Protein AF-A0A219AML2-F1 (afdb_monomer_lite)

Secondary structure (DSSP, 8-state):
-EE-TTT--EE-SGGGEEE-TTSPEEEEEETTTEETTEESSTT--HHHHHHHHHHHHHHH-TTS-HHHHHHHHHHHGGGSTTT-TTHHHHHHHHHHHHHHHTT--

Sequence (105 aa):
MGFCNSCGKPMTRTDELGTNKDGSPNEYYCADCYQNGEFTEPDLTVEDMIVKKAQEMLDKNPDLREGDATGLLINFLPNLKRWNKNYESEFEHFNKKEKKGYRNK

Structure (mmCIF, N/CA/C/O backbone):
data_AF-A0A219AML2-F1
#
_entry.id   AF-A0A219AML2-F1
#
loop_
_atom_site.group_PDB
_atom_site.id
_atom_site.type_symbol
_atom_site.label_atom_id
_atom_site.label_alt_id
_atom_site.label_comp_id
_atom_site.label_asym_id
_atom_site.label_entity_id
_atom_site.label_seq_id
_atom_site.pdbx_PDB_ins_code
_atom_site.Cartn_x
_atom_site.Cartn_y
_atom_site.Cartn_z
_atom_site.occupancy
_atom_site.B_iso_or_equiv
_atom_site.auth_seq_id
_atom_site.auth_comp_id
_atom_site.auth_asym_id
_atom_site.auth_atom_id
_atom_site.pdbx_PDB_model_num
ATOM 1 N N . MET A 1 1 ? -15.846 -4.604 -3.294 1.00 56.06 1 MET A N 1
ATOM 2 C CA . MET A 1 1 ? -14.491 -4.844 -3.835 1.00 56.06 1 MET A CA 1
ATOM 3 C C . MET A 1 1 ? -13.677 -3.585 -3.629 1.00 56.06 1 MET A C 1
ATOM 5 O O . MET A 1 1 ? -14.151 -2.530 -4.032 1.00 56.06 1 MET A O 1
ATOM 9 N N . GLY A 1 2 ? -12.516 -3.683 -2.985 1.00 86.12 2 GLY A N 1
ATOM 10 C CA . GLY A 1 2 ? -11.642 -2.541 -2.694 1.00 86.12 2 GLY A CA 1
ATOM 11 C C . GLY A 1 2 ? -10.179 -2.862 -2.996 1.00 86.12 2 GLY A C 1
ATOM 12 O O . GLY A 1 2 ? -9.847 -4.002 -3.317 1.00 86.12 2 GLY A O 1
ATOM 13 N N . PHE A 1 3 ? -9.307 -1.864 -2.896 1.00 91.62 3 PHE A N 1
ATOM 14 C CA . PHE A 1 3 ? -7.859 -2.032 -3.031 1.00 91.62 3 PHE A CA 1
ATOM 15 C C . PHE A 1 3 ? -7.183 -1.876 -1.672 1.00 91.62 3 PHE A C 1
ATOM 17 O O . PHE A 1 3 ? -7.608 -1.059 -0.855 1.00 91.62 3 PHE A O 1
ATOM 24 N N . CYS A 1 4 ? -6.121 -2.645 -1.434 1.00 95.19 4 CYS A N 1
ATOM 25 C CA . CYS A 1 4 ? -5.312 -2.504 -0.232 1.00 95.19 4 CYS A CA 1
ATOM 26 C C . CYS A 1 4 ? -4.619 -1.135 -0.222 1.00 95.19 4 CYS A C 1
ATOM 28 O O . CYS A 1 4 ? -3.785 -0.839 -1.077 1.00 95.19 4 CYS A O 1
ATOM 30 N N . ASN A 1 5 ? -4.883 -0.337 0.808 1.00 94.69 5 ASN A N 1
ATOM 31 C CA . ASN A 1 5 ? -4.336 1.003 1.018 1.00 94.69 5 ASN A CA 1
ATOM 32 C C . ASN A 1 5 ? -2.883 1.013 1.532 1.00 94.69 5 ASN A C 1
ATOM 34 O O . ASN A 1 5 ? -2.393 2.035 2.013 1.00 94.69 5 ASN A O 1
ATOM 38 N N . SER A 1 6 ? -2.195 -0.126 1.457 1.00 95.50 6 SER A N 1
ATOM 39 C CA . SER A 1 6 ? -0.751 -0.229 1.671 1.00 95.50 6 SER A CA 1
ATOM 40 C C . SER A 1 6 ? -0.022 -0.641 0.399 1.00 95.50 6 SER A C 1
ATOM 42 O O . SER A 1 6 ? 1.060 -0.131 0.141 1.00 95.50 6 SER A O 1
ATOM 44 N N . CYS A 1 7 ? -0.565 -1.584 -0.367 1.00 95.19 7 CYS A N 1
ATOM 45 C CA . CYS A 1 7 ? 0.188 -2.254 -1.426 1.00 95.19 7 CYS A CA 1
ATOM 46 C C . CYS A 1 7 ? -0.524 -2.260 -2.784 1.00 95.19 7 CYS A C 1
ATOM 48 O O . CYS A 1 7 ? -0.013 -2.835 -3.739 1.00 95.19 7 CYS A O 1
ATOM 50 N N . GLY A 1 8 ? -1.720 -1.672 -2.872 1.00 91.38 8 GLY A N 1
ATOM 51 C CA . GLY A 1 8 ? -2.481 -1.568 -4.114 1.00 91.38 8 GLY A CA 1
ATOM 52 C C . GLY A 1 8 ? -3.133 -2.858 -4.598 1.00 91.38 8 GLY A C 1
ATOM 53 O O . GLY A 1 8 ? -3.819 -2.838 -5.615 1.00 91.38 8 GLY A O 1
ATOM 54 N N . LYS A 1 9 ? -2.947 -3.981 -3.894 1.00 91.25 9 LYS A N 1
ATOM 55 C CA . LYS A 1 9 ? -3.514 -5.272 -4.294 1.00 91.25 9 LYS A CA 1
ATOM 56 C C . LYS A 1 9 ? -5.051 -5.209 -4.284 1.00 91.25 9 LYS A C 1
ATOM 58 O O . LYS A 1 9 ? -5.618 -4.754 -3.286 1.00 91.25 9 LYS A O 1
ATOM 63 N N . PRO A 1 10 ? -5.738 -5.686 -5.337 1.00 90.88 10 PRO A N 1
ATOM 64 C CA . PRO A 1 10 ? -7.186 -5.850 -5.300 1.00 90.88 10 PRO A CA 1
ATOM 65 C C . PRO A 1 10 ? -7.577 -6.879 -4.231 1.00 90.88 10 PRO A C 1
ATOM 67 O O . PRO A 1 10 ? -7.002 -7.966 -4.150 1.00 90.88 10 PRO A O 1
ATOM 70 N N . MET A 1 11 ? -8.554 -6.516 -3.403 1.00 91.75 11 MET A N 1
ATOM 71 C CA . MET A 1 11 ? -9.127 -7.351 -2.348 1.00 91.75 11 MET A CA 1
ATOM 72 C C . MET A 1 11 ? -10.532 -7.753 -2.785 1.00 91.75 11 MET A C 1
ATOM 74 O O . MET A 1 11 ? -11.490 -6.970 -2.721 1.00 91.75 11 MET A O 1
ATOM 78 N N . THR A 1 12 ? -10.615 -8.960 -3.331 1.00 88.00 12 THR A N 1
ATOM 79 C CA . THR A 1 12 ? -11.812 -9.501 -3.982 1.00 88.00 12 THR A CA 1
ATOM 80 C C . THR A 1 12 ? -12.542 -10.508 -3.108 1.00 88.00 12 THR A C 1
ATOM 82 O O . THR A 1 12 ? -13.753 -10.675 -3.240 1.00 88.00 12 THR A O 1
ATOM 85 N N . ARG A 1 13 ? -11.813 -11.150 -2.193 1.00 87.38 13 ARG A N 1
ATOM 86 C CA . ARG A 1 13 ? -12.335 -12.153 -1.270 1.00 87.38 13 ARG A CA 1
ATOM 87 C C . ARG A 1 13 ? -12.088 -11.733 0.175 1.00 87.38 13 ARG A C 1
ATOM 89 O O . ARG A 1 13 ? -11.146 -11.005 0.476 1.00 87.38 13 ARG A O 1
ATOM 96 N N . THR A 1 14 ? -12.937 -12.207 1.080 1.00 83.81 14 THR A N 1
ATOM 97 C CA . THR A 1 14 ? -12.858 -11.880 2.512 1.00 83.81 14 THR A CA 1
ATOM 98 C C . THR A 1 14 ? -11.618 -12.451 3.193 1.00 83.81 14 THR A C 1
ATOM 100 O O . THR A 1 14 ? -11.157 -11.876 4.168 1.00 83.81 14 THR A O 1
ATOM 103 N N . ASP A 1 15 ? -11.066 -13.553 2.684 1.00 87.25 15 ASP A N 1
ATOM 104 C CA . ASP A 1 15 ? -9.822 -14.157 3.178 1.00 87.25 15 ASP A CA 1
ATOM 105 C C . ASP A 1 15 ? -8.562 -13.397 2.740 1.00 87.25 15 ASP A C 1
ATOM 107 O O . ASP A 1 15 ? -7.480 -13.647 3.256 1.00 87.25 15 ASP A O 1
ATOM 111 N N . GLU A 1 16 ? -8.695 -12.441 1.818 1.00 90.69 16 GLU A N 1
ATOM 112 C CA . GLU A 1 16 ? -7.610 -11.537 1.439 1.00 90.69 16 GLU A CA 1
ATOM 113 C C . GLU A 1 16 ? -7.543 -10.301 2.340 1.00 90.69 16 GLU A C 1
ATOM 115 O O . GLU A 1 16 ? -6.609 -9.514 2.195 1.00 90.69 16 GLU A O 1
ATOM 120 N N . LEU A 1 17 ? -8.521 -10.098 3.228 1.00 94.81 17 LEU A N 1
ATOM 121 C CA . LEU A 1 17 ? -8.585 -8.950 4.129 1.00 94.81 17 LEU A CA 1
ATOM 122 C C . LEU A 1 17 ? -7.674 -9.156 5.338 1.00 94.81 17 LEU A C 1
ATOM 124 O O . LEU A 1 17 ? -7.541 -10.259 5.863 1.00 94.81 17 LEU A O 1
ATOM 128 N N . GLY A 1 18 ? -7.056 -8.067 5.784 1.00 95.56 18 GLY A N 1
ATOM 129 C CA . GLY A 1 18 ? -6.298 -8.036 7.026 1.00 95.56 18 GLY A CA 1
ATOM 130 C C . GLY A 1 18 ? -7.190 -8.229 8.242 1.00 95.56 18 GLY A C 1
ATOM 131 O O . GLY A 1 18 ? -8.413 -8.257 8.125 1.00 95.56 18 GLY A O 1
ATOM 132 N N . THR A 1 19 ? -6.592 -8.320 9.425 1.00 96.69 19 THR A N 1
ATOM 133 C CA . THR A 1 19 ? -7.345 -8.428 10.682 1.00 96.69 19 THR A CA 1
ATOM 134 C C . THR A 1 19 ? -7.064 -7.250 11.603 1.00 96.69 19 THR A C 1
ATOM 136 O O . THR A 1 19 ? -5.928 -6.803 11.762 1.00 96.69 19 THR A O 1
ATOM 139 N N . ASN A 1 20 ? -8.122 -6.734 12.217 1.00 96.56 20 ASN A N 1
ATOM 140 C CA . ASN A 1 20 ? -8.046 -5.778 13.311 1.00 96.56 20 ASN A CA 1
ATOM 141 C C . ASN A 1 20 ? -7.613 -6.494 14.600 1.00 96.56 20 ASN A C 1
ATOM 143 O O . ASN A 1 20 ? -7.573 -7.722 14.676 1.00 96.56 20 ASN A O 1
ATOM 147 N N . LYS A 1 21 ? -7.312 -5.722 15.647 1.00 96.12 21 LYS A N 1
ATOM 148 C CA . LYS A 1 21 ? -6.872 -6.259 16.946 1.00 96.12 21 LYS A CA 1
ATOM 149 C C . LYS A 1 21 ? -7.909 -7.169 17.621 1.00 96.12 21 LYS A C 1
ATOM 151 O O . LYS A 1 21 ? -7.546 -8.040 18.402 1.00 96.12 21 LYS A O 1
ATOM 156 N N . ASP A 1 22 ? -9.189 -6.966 17.324 1.00 95.12 22 ASP A N 1
ATOM 157 C CA . ASP A 1 22 ? -10.304 -7.789 17.806 1.00 95.12 22 ASP A CA 1
ATOM 158 C C . ASP A 1 22 ? -10.560 -9.043 16.944 1.00 95.12 22 ASP A C 1
ATOM 160 O O . ASP A 1 22 ? -11.478 -9.808 17.229 1.00 95.12 22 ASP A O 1
ATOM 164 N N . GLY A 1 23 ? -9.760 -9.260 15.893 1.00 93.25 23 GLY A N 1
ATOM 165 C CA . GLY A 1 23 ? -9.908 -10.366 14.948 1.00 93.25 23 GLY A CA 1
ATOM 166 C C . GLY A 1 23 ? -10.936 -10.124 13.838 1.00 93.25 23 GLY A C 1
ATOM 167 O O . GLY A 1 23 ? -11.092 -10.982 12.971 1.00 93.25 23 GLY A O 1
ATOM 168 N N . SER A 1 24 ? -11.620 -8.975 13.816 1.00 94.81 24 SER A N 1
ATOM 169 C CA . SER A 1 24 ? -12.521 -8.617 12.714 1.00 94.81 24 SER A CA 1
ATOM 170 C C . SER A 1 24 ? -11.739 -8.294 11.427 1.00 94.81 24 SER A C 1
ATOM 172 O O . SER A 1 24 ? -10.605 -7.812 11.503 1.00 94.81 24 SER A O 1
ATOM 174 N N . PRO A 1 25 ? -12.300 -8.550 10.231 1.00 94.31 25 PRO A N 1
ATOM 175 C CA . PRO A 1 25 ? -11.633 -8.233 8.972 1.00 94.31 25 PRO A CA 1
ATOM 176 C C . PRO A 1 25 ? -11.474 -6.718 8.765 1.00 94.31 25 PRO A C 1
ATOM 178 O O . PRO A 1 25 ? -12.361 -5.927 9.088 1.00 94.31 25 PRO A O 1
ATOM 181 N N . ASN A 1 26 ? -10.349 -6.314 8.180 1.00 94.75 26 ASN A N 1
ATOM 182 C CA . ASN A 1 26 ? -10.026 -4.933 7.853 1.00 94.75 26 ASN A CA 1
ATOM 183 C C . ASN A 1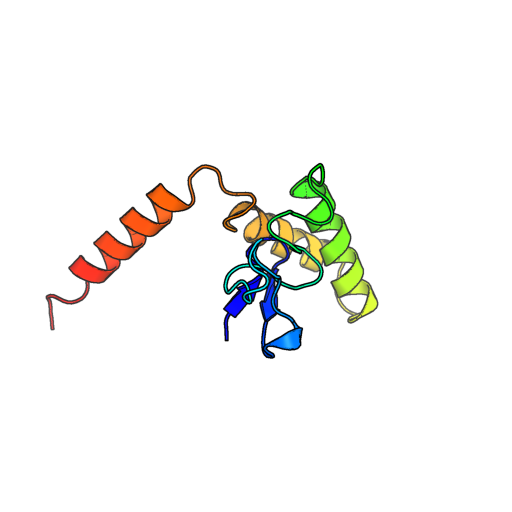 26 ? -10.391 -4.627 6.393 1.00 94.75 26 ASN A C 1
ATOM 185 O O . ASN A 1 26 ? -9.908 -5.277 5.471 1.00 94.75 26 ASN A O 1
ATOM 189 N N . GLU A 1 27 ? -11.221 -3.610 6.172 1.00 92.25 27 GLU A N 1
ATOM 190 C CA . GLU A 1 27 ? -11.697 -3.234 4.832 1.00 92.25 27 GLU A CA 1
ATOM 191 C C . GLU A 1 27 ? -10.670 -2.445 3.996 1.00 92.25 27 GLU A C 1
ATOM 193 O O . GLU A 1 27 ? -10.817 -2.333 2.778 1.00 92.25 27 GLU A O 1
ATOM 198 N N . TYR A 1 28 ? -9.627 -1.901 4.632 1.00 93.50 28 TYR A N 1
ATOM 199 C CA . TYR A 1 28 ? -8.641 -1.029 3.991 1.00 93.50 28 TYR A CA 1
ATOM 200 C C . TYR A 1 28 ? -7.361 -1.752 3.600 1.00 93.50 28 TYR A C 1
ATOM 202 O O . TYR A 1 28 ? -6.692 -1.305 2.669 1.00 93.50 28 TYR A O 1
ATOM 210 N N . TYR A 1 29 ? -6.999 -2.826 4.297 1.00 96.12 29 TYR A N 1
ATOM 211 C CA . TYR A 1 29 ? -5.712 -3.497 4.151 1.00 96.12 29 TYR A CA 1
ATOM 212 C C . TYR A 1 29 ? -5.886 -4.996 3.941 1.00 96.12 29 TYR A C 1
ATOM 214 O O . TYR A 1 29 ? -6.793 -5.606 4.498 1.00 96.12 29 TYR A O 1
ATOM 222 N N . CYS A 1 30 ? -4.994 -5.591 3.148 1.00 95.81 30 CYS A N 1
ATOM 223 C CA . CYS A 1 30 ? -4.998 -7.026 2.899 1.00 95.81 30 CYS A CA 1
ATOM 224 C C . CYS A 1 30 ? -4.264 -7.807 3.995 1.00 95.81 30 CYS A C 1
ATOM 226 O O . CYS A 1 30 ? -3.437 -7.242 4.716 1.00 95.81 30 CYS A O 1
ATOM 228 N N . ALA A 1 31 ? -4.504 -9.118 4.043 1.00 95.31 31 ALA A N 1
ATOM 229 C CA . ALA A 1 31 ? -3.888 -10.053 4.982 1.00 95.31 31 ALA A CA 1
ATOM 230 C C . ALA A 1 31 ? -2.354 -9.999 4.963 1.00 95.31 31 ALA A C 1
ATOM 232 O O . ALA A 1 31 ? -1.728 -10.096 6.011 1.00 95.31 31 ALA A O 1
ATOM 233 N N . ASP A 1 32 ? -1.737 -9.764 3.804 1.00 94.50 32 ASP A N 1
ATOM 234 C CA . ASP A 1 32 ? -0.272 -9.690 3.704 1.00 94.50 32 ASP A CA 1
ATOM 235 C C . ASP A 1 32 ? 0.316 -8.415 4.322 1.00 94.50 32 ASP A C 1
ATOM 237 O O . ASP A 1 32 ? 1.487 -8.389 4.694 1.00 94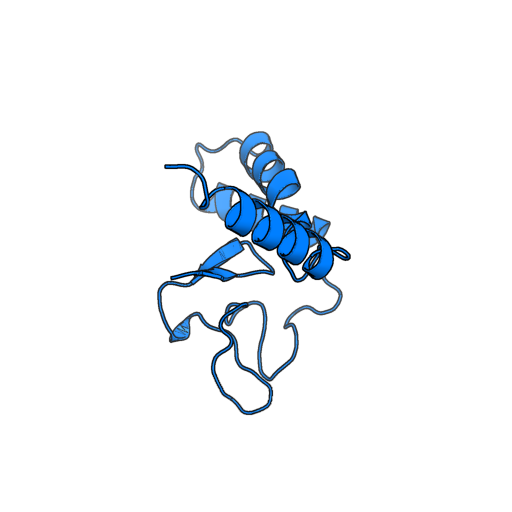.50 32 ASP A O 1
ATOM 241 N N . CYS A 1 33 ? -0.472 -7.337 4.406 1.00 96.19 33 CYS A N 1
ATOM 242 C CA . CYS A 1 33 ? 0.010 -6.030 4.848 1.00 96.19 33 CYS A CA 1
ATOM 243 C C . CYS A 1 33 ? -0.375 -5.704 6.287 1.00 96.19 33 CYS A C 1
ATOM 245 O O . CYS A 1 33 ? 0.324 -4.912 6.912 1.00 96.19 33 CYS A O 1
ATOM 247 N N . TYR A 1 34 ? -1.479 -6.249 6.798 1.00 97.00 34 TYR A N 1
ATOM 248 C CA . TYR A 1 34 ? -2.018 -5.864 8.099 1.00 97.00 34 TYR A CA 1
ATOM 249 C C . TYR A 1 34 ? -2.670 -7.051 8.804 1.00 97.00 34 TYR A C 1
ATOM 251 O O . TYR A 1 34 ? -3.617 -7.646 8.289 1.00 97.00 34 TYR A O 1
ATOM 259 N N . GLN A 1 35 ? -2.171 -7.388 9.990 1.00 96.56 35 GLN A N 1
ATOM 260 C CA . GLN A 1 35 ? -2.650 -8.506 10.795 1.00 96.56 35 GLN A CA 1
ATOM 261 C C . GLN A 1 35 ? -2.700 -8.111 12.267 1.00 96.56 35 GLN A C 1
ATOM 263 O O . GLN A 1 35 ? -1.801 -7.459 12.786 1.00 96.56 35 GLN A O 1
ATOM 268 N N . ASN A 1 36 ? -3.753 -8.542 12.954 1.00 95.56 36 ASN A N 1
ATOM 269 C CA . ASN A 1 36 ? -3.958 -8.367 14.392 1.00 95.56 36 ASN A CA 1
ATOM 270 C C . ASN A 1 36 ? -3.867 -6.906 14.864 1.00 95.56 36 ASN A C 1
ATOM 272 O O . ASN A 1 36 ? -3.484 -6.630 16.000 1.00 95.56 36 ASN A O 1
ATOM 276 N N . GLY A 1 37 ? -4.259 -5.959 14.009 1.00 95.00 37 GLY A N 1
ATOM 277 C CA . GLY A 1 37 ? -4.204 -4.534 14.321 1.00 95.00 37 GLY A CA 1
ATOM 278 C C . GLY A 1 37 ? -2.866 -3.854 14.010 1.00 95.00 37 GLY A C 1
ATOM 279 O O . GLY A 1 37 ? -2.719 -2.668 14.316 1.00 95.00 37 GLY A O 1
ATOM 280 N N . GLU A 1 38 ? -1.914 -4.549 13.388 1.00 96.75 38 GLU A N 1
ATOM 281 C CA . GLU A 1 38 ? -0.572 -4.031 13.114 1.00 96.75 38 GLU A CA 1
ATOM 282 C C . GLU A 1 38 ? -0.124 -4.326 11.677 1.00 96.75 38 GLU A C 1
ATOM 284 O O . GLU A 1 38 ? -0.559 -5.291 11.045 1.00 96.75 38 GLU A O 1
ATOM 289 N N . PHE A 1 39 ? 0.748 -3.472 11.133 1.00 96.44 39 PHE A N 1
ATOM 290 C CA . PHE A 1 39 ? 1.376 -3.749 9.844 1.00 96.44 39 PHE A CA 1
ATOM 291 C C . PHE A 1 39 ? 2.402 -4.869 10.004 1.00 96.44 39 PHE A C 1
ATOM 293 O O . PHE A 1 39 ? 3.210 -4.843 10.927 1.00 96.44 39 PHE A O 1
ATOM 300 N N . THR A 1 40 ? 2.396 -5.820 9.073 1.00 95.50 40 THR A N 1
ATOM 301 C CA . THR A 1 40 ? 3.334 -6.956 9.066 1.00 95.50 40 THR A CA 1
ATOM 302 C C . THR A 1 40 ? 4.788 -6.511 8.886 1.00 95.50 40 THR A C 1
ATOM 304 O O . THR A 1 40 ? 5.699 -7.124 9.432 1.00 95.50 40 THR A O 1
ATOM 307 N N . GLU A 1 41 ? 4.999 -5.416 8.154 1.00 94.88 41 GLU A N 1
ATOM 308 C CA . GLU A 1 41 ? 6.297 -4.772 7.939 1.00 94.88 41 GLU A CA 1
ATOM 309 C C . GLU A 1 41 ? 6.180 -3.285 8.333 1.00 94.88 41 GLU A C 1
ATOM 311 O O . GLU A 1 41 ? 5.920 -2.456 7.458 1.00 94.88 41 GLU A O 1
ATOM 316 N N . PRO A 1 42 ? 6.282 -2.912 9.624 1.00 93.25 42 PRO A N 1
ATOM 317 C CA . PRO A 1 42 ? 5.995 -1.550 10.092 1.00 93.25 42 PRO A CA 1
ATOM 318 C C . PRO A 1 42 ? 7.010 -0.509 9.601 1.00 93.25 42 PRO A C 1
ATOM 320 O O . PRO A 1 42 ? 6.614 0.608 9.272 1.00 93.25 42 PRO A O 1
ATOM 323 N N . ASP A 1 43 ? 8.282 -0.893 9.477 1.00 94.38 43 ASP A N 1
ATOM 324 C CA . ASP A 1 43 ? 9.379 -0.013 9.047 1.00 94.38 43 ASP A CA 1
ATOM 325 C C . ASP A 1 43 ? 9.508 0.106 7.520 1.00 94.38 43 ASP A C 1
ATOM 327 O O . ASP A 1 43 ? 10.370 0.826 7.019 1.00 94.38 43 ASP A O 1
ATOM 331 N N . LEU A 1 44 ? 8.659 -0.603 6.769 1.00 94.31 44 LEU A N 1
ATOM 332 C CA . LEU A 1 44 ? 8.669 -0.574 5.310 1.00 94.31 44 LEU A CA 1
ATOM 333 C C . LEU A 1 44 ? 8.349 0.835 4.805 1.00 94.31 44 LEU A C 1
ATOM 335 O O . LEU A 1 44 ? 7.339 1.422 5.207 1.00 94.31 44 LEU A O 1
ATOM 339 N N . THR A 1 45 ? 9.170 1.343 3.889 1.00 95.44 45 THR A N 1
ATOM 340 C CA . THR A 1 45 ? 8.954 2.642 3.243 1.00 95.44 45 THR A CA 1
ATOM 341 C C . THR A 1 45 ? 8.059 2.518 2.006 1.00 95.44 45 THR A C 1
ATOM 343 O O . THR A 1 45 ? 7.797 1.419 1.503 1.00 95.44 45 THR A O 1
ATOM 346 N N . VAL A 1 46 ? 7.556 3.648 1.493 1.00 94.50 46 VAL A N 1
ATOM 347 C CA . VAL A 1 46 ? 6.766 3.632 0.251 1.00 94.50 46 VAL A CA 1
ATOM 348 C C . VAL A 1 46 ? 7.646 3.258 -0.943 1.00 94.50 46 VAL A C 1
ATOM 350 O O . VAL A 1 46 ? 7.192 2.540 -1.830 1.00 94.50 46 VAL A O 1
ATOM 353 N N . GLU A 1 47 ? 8.913 3.671 -0.931 1.00 94.75 47 GLU A N 1
ATOM 354 C CA . GLU A 1 47 ? 9.926 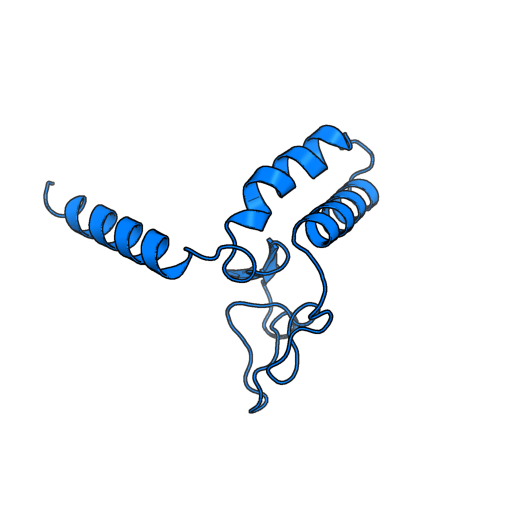3.323 -1.923 1.00 94.75 47 GLU A CA 1
ATOM 355 C C . GLU A 1 47 ? 10.167 1.808 -1.959 1.00 94.75 47 GLU A C 1
ATOM 357 O O . GLU A 1 47 ? 10.122 1.205 -3.033 1.00 94.75 47 GLU A O 1
ATOM 362 N N . ASP A 1 48 ? 10.315 1.170 -0.795 1.00 95.19 48 ASP A N 1
ATOM 363 C CA . ASP A 1 48 ? 10.474 -0.287 -0.709 1.00 95.19 48 ASP A CA 1
ATOM 364 C C . ASP A 1 48 ? 9.230 -1.020 -1.230 1.00 95.19 48 ASP A C 1
ATOM 366 O O . ASP A 1 48 ? 9.333 -2.025 -1.939 1.00 95.19 48 ASP A O 1
ATOM 370 N N . MET A 1 49 ? 8.033 -0.503 -0.927 1.00 94.94 49 MET A N 1
ATOM 371 C CA . MET A 1 49 ? 6.786 -1.071 -1.445 1.00 94.94 49 MET A CA 1
ATOM 372 C C . MET A 1 49 ? 6.681 -0.932 -2.971 1.00 94.94 49 MET A C 1
ATOM 374 O O . MET A 1 49 ? 6.205 -1.862 -3.628 1.00 94.94 49 MET A O 1
ATOM 378 N N . ILE A 1 50 ? 7.135 0.190 -3.545 1.00 94.81 50 ILE A N 1
ATOM 379 C CA . ILE A 1 50 ? 7.205 0.389 -5.001 1.00 94.81 50 ILE A CA 1
ATOM 380 C C . ILE A 1 50 ? 8.091 -0.684 -5.624 1.00 94.81 50 ILE A C 1
ATOM 382 O O . ILE A 1 50 ? 7.643 -1.364 -6.544 1.00 94.81 50 ILE A O 1
ATOM 386 N N . VAL A 1 51 ? 9.302 -0.885 -5.100 1.00 94.25 51 VAL A N 1
ATOM 387 C CA . VAL A 1 51 ? 10.239 -1.894 -5.618 1.00 94.25 51 VAL A CA 1
ATOM 388 C C . VAL A 1 51 ? 9.634 -3.296 -5.525 1.00 94.25 51 VAL A C 1
ATOM 390 O O . VAL A 1 51 ? 9.600 -4.027 -6.516 1.00 94.25 51 VAL A O 1
ATOM 393 N N . LYS A 1 52 ? 9.068 -3.653 -4.365 1.00 93.50 52 LYS A N 1
ATOM 394 C CA . LYS A 1 52 ? 8.441 -4.963 -4.128 1.00 93.50 52 LYS A CA 1
ATOM 395 C C . LYS A 1 52 ? 7.293 -5.234 -5.102 1.00 93.50 52 LYS A C 1
ATOM 397 O O . LYS A 1 52 ? 7.187 -6.333 -5.643 1.00 93.50 52 LYS A O 1
ATOM 402 N N . LYS A 1 53 ? 6.434 -4.240 -5.347 1.00 93.31 53 LYS A N 1
ATOM 403 C CA . LYS A 1 53 ? 5.295 -4.386 -6.264 1.00 93.31 53 LYS A CA 1
ATOM 404 C C . LYS A 1 53 ? 5.689 -4.315 -7.730 1.00 93.31 53 LYS A C 1
ATOM 406 O O . LYS A 1 53 ? 5.084 -5.028 -8.525 1.00 93.31 53 LYS A O 1
ATOM 411 N N . ALA A 1 54 ? 6.706 -3.534 -8.083 1.00 92.69 54 ALA A N 1
ATOM 412 C CA . ALA A 1 54 ? 7.237 -3.503 -9.439 1.00 92.69 54 ALA A CA 1
AT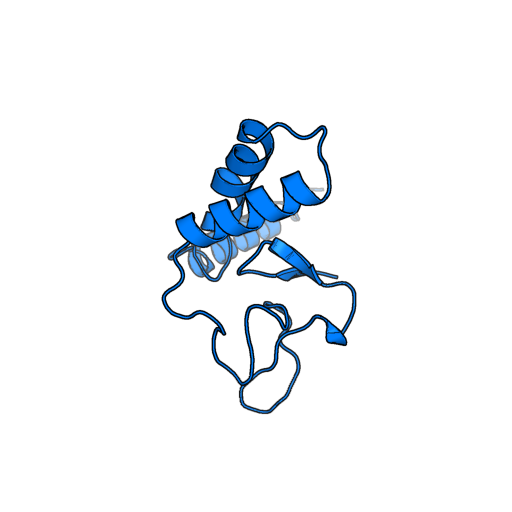OM 413 C C . ALA A 1 54 ? 7.795 -4.879 -9.812 1.00 92.69 54 ALA A C 1
ATOM 415 O O . ALA A 1 54 ? 7.417 -5.423 -10.846 1.00 92.69 54 ALA A O 1
ATOM 416 N N . GLN A 1 55 ? 8.589 -5.486 -8.923 1.00 91.88 55 GLN A N 1
ATOM 417 C CA . GLN A 1 55 ? 9.116 -6.833 -9.133 1.00 91.88 55 GLN A CA 1
ATOM 418 C C . GLN A 1 55 ? 7.991 -7.863 -9.294 1.00 91.88 55 GLN A C 1
ATOM 420 O O . GLN A 1 55 ? 7.984 -8.616 -10.260 1.00 91.88 55 GLN A O 1
ATOM 425 N N . GLU A 1 56 ? 6.980 -7.838 -8.419 1.00 91.44 56 GLU A N 1
ATOM 426 C CA . GLU A 1 56 ? 5.835 -8.753 -8.518 1.00 91.44 56 GLU A CA 1
ATOM 427 C C . GLU A 1 56 ? 5.058 -8.593 -9.842 1.00 91.44 56 GLU A C 1
ATOM 429 O O . GLU A 1 56 ? 4.541 -9.572 -10.383 1.00 91.44 56 GLU A O 1
ATOM 434 N N . MET A 1 57 ? 4.956 -7.369 -10.373 1.00 91.12 57 MET A N 1
ATOM 435 C CA . MET A 1 57 ? 4.327 -7.109 -11.672 1.00 91.12 57 MET A CA 1
ATOM 436 C C . MET A 1 57 ? 5.162 -7.651 -12.834 1.00 91.12 57 MET A C 1
ATOM 438 O O . MET A 1 57 ? 4.586 -8.224 -13.757 1.00 91.12 57 MET A O 1
ATOM 442 N N . LEU A 1 58 ? 6.487 -7.497 -12.783 1.00 92.12 58 LEU A N 1
ATOM 443 C CA . LEU A 1 58 ? 7.409 -8.007 -13.802 1.00 92.12 58 LEU A CA 1
ATOM 444 C C . LEU A 1 58 ? 7.457 -9.537 -13.806 1.00 92.12 58 LEU A C 1
ATOM 446 O O . LEU A 1 58 ? 7.381 -10.149 -14.867 1.00 92.12 58 LEU A O 1
ATOM 450 N N . ASP A 1 59 ? 7.475 -10.159 -12.626 1.00 93.00 59 ASP A N 1
ATOM 451 C CA . ASP A 1 59 ? 7.472 -11.620 -12.485 1.00 93.00 59 ASP A CA 1
ATOM 452 C C . ASP A 1 59 ? 6.202 -12.248 -13.080 1.00 93.00 59 ASP A C 1
ATOM 454 O O . ASP A 1 59 ? 6.232 -13.347 -13.635 1.00 93.00 59 ASP A O 1
ATOM 458 N N . LYS A 1 60 ? 5.065 -11.548 -12.974 1.00 91.12 60 LYS A N 1
ATOM 459 C CA . LYS A 1 60 ? 3.771 -11.997 -13.515 1.00 91.12 60 LYS A CA 1
ATOM 460 C C . LYS A 1 60 ? 3.548 -11.599 -14.970 1.00 91.12 60 LYS A C 1
ATOM 462 O O . LYS A 1 60 ? 2.678 -12.178 -15.619 1.00 91.12 60 LYS A O 1
ATOM 467 N N . ASN A 1 61 ? 4.277 -10.604 -15.465 1.00 90.88 61 ASN A N 1
ATOM 468 C CA . ASN A 1 61 ? 4.158 -10.102 -16.824 1.00 90.88 61 ASN A CA 1
ATOM 469 C C . ASN A 1 61 ? 5.552 -9.799 -17.401 1.00 90.88 61 ASN A C 1
ATOM 471 O O . ASN A 1 61 ? 5.998 -8.652 -17.336 1.00 90.88 61 ASN A O 1
ATOM 475 N N . PRO A 1 62 ? 6.232 -10.801 -17.985 1.00 85.38 62 PRO A N 1
ATOM 476 C CA . PRO A 1 62 ? 7.597 -10.645 -18.490 1.00 85.38 62 PRO A CA 1
ATOM 477 C C . PRO A 1 62 ? 7.713 -9.666 -19.670 1.00 85.38 62 PRO A C 1
ATOM 479 O O . PRO A 1 62 ? 8.808 -9.184 -19.949 1.00 85.38 62 PRO A O 1
ATOM 482 N N . ASP A 1 63 ? 6.604 -9.344 -20.344 1.00 91.50 63 ASP A N 1
ATOM 483 C CA . ASP A 1 63 ? 6.562 -8.353 -21.427 1.00 91.50 63 ASP A CA 1
ATOM 484 C C . ASP A 1 63 ? 6.427 -6.908 -20.906 1.00 91.50 63 ASP A C 1
ATOM 486 O O . ASP A 1 63 ? 6.534 -5.943 -21.670 1.00 91.50 63 ASP A O 1
ATOM 490 N N . LEU A 1 64 ? 6.175 -6.730 -19.604 1.00 90.62 64 LEU A N 1
ATOM 491 C CA . LEU A 1 64 ? 6.103 -5.417 -18.979 1.00 90.62 64 LEU A CA 1
ATOM 492 C C . LEU A 1 64 ? 7.511 -4.840 -18.820 1.00 90.62 64 LEU A C 1
ATOM 494 O O . LEU A 1 64 ? 8.418 -5.484 -18.300 1.00 90.62 64 LEU A O 1
ATOM 498 N N . ARG A 1 65 ? 7.699 -3.581 -19.220 1.00 91.06 65 ARG A N 1
ATOM 499 C CA . ARG A 1 65 ? 8.966 -2.887 -18.979 1.00 91.06 65 ARG A CA 1
ATOM 500 C C . ARG A 1 65 ? 9.031 -2.435 -17.526 1.00 91.06 65 ARG A C 1
ATOM 502 O O . ARG A 1 65 ? 8.083 -1.840 -17.016 1.00 91.06 65 ARG A O 1
ATOM 509 N N . GLU A 1 66 ? 10.184 -2.621 -16.896 1.00 88.69 66 GLU A N 1
ATOM 510 C CA . GLU A 1 66 ? 10.441 -2.197 -15.513 1.00 88.69 66 GLU A CA 1
ATOM 511 C C . GLU A 1 66 ? 10.080 -0.726 -15.266 1.00 88.69 66 GLU A C 1
ATOM 513 O O . GLU A 1 66 ? 9.398 -0.404 -14.295 1.00 88.69 66 GLU A O 1
ATOM 518 N N . GLY A 1 67 ? 10.452 0.164 -16.192 1.00 89.38 67 GLY A N 1
ATOM 519 C CA . GLY A 1 67 ? 10.118 1.586 -16.097 1.00 89.38 67 GLY A CA 1
ATOM 520 C C . GLY A 1 67 ? 8.611 1.866 -16.088 1.00 89.38 67 GLY A C 1
ATOM 521 O O . GLY A 1 67 ? 8.171 2.783 -15.397 1.00 89.38 67 GLY A O 1
ATOM 522 N N . ASP A 1 68 ? 7.814 1.059 -16.795 1.00 90.44 68 ASP A N 1
ATOM 523 C CA . ASP A 1 68 ? 6.355 1.203 -16.824 1.00 90.44 68 ASP A CA 1
ATOM 524 C C . ASP A 1 68 ? 5.737 0.719 -15.499 1.00 90.44 68 ASP A C 1
ATOM 526 O O . ASP A 1 68 ? 4.864 1.389 -14.942 1.00 90.44 68 ASP A O 1
ATOM 530 N N . ALA A 1 69 ? 6.226 -0.405 -14.956 1.00 89.62 69 ALA A N 1
ATOM 531 C CA . ALA A 1 69 ? 5.785 -0.944 -13.667 1.00 89.62 69 ALA A CA 1
ATOM 532 C C . ALA A 1 69 ? 6.079 0.036 -12.519 1.00 89.62 69 ALA A C 1
ATOM 534 O O . ALA A 1 69 ? 5.181 0.447 -11.780 1.00 89.62 69 ALA A O 1
ATOM 535 N N . THR A 1 70 ? 7.336 0.465 -12.415 1.00 90.81 70 THR A N 1
ATOM 536 C CA . THR A 1 70 ? 7.797 1.390 -11.378 1.00 90.81 70 THR A CA 1
ATOM 537 C C . THR A 1 70 ? 7.151 2.765 -11.535 1.00 90.81 70 THR A C 1
ATOM 539 O O . THR A 1 70 ? 6.683 3.337 -10.553 1.00 90.81 70 THR A O 1
ATOM 542 N N . GLY A 1 71 ? 7.042 3.285 -12.762 1.00 92.19 71 GLY A N 1
ATOM 543 C CA . GLY A 1 71 ? 6.416 4.581 -13.032 1.00 92.19 71 GLY A CA 1
ATOM 544 C C . GLY A 1 71 ? 4.947 4.640 -12.608 1.00 92.19 71 GLY A C 1
ATOM 545 O O . GLY A 1 71 ? 4.509 5.639 -12.031 1.00 92.19 71 GLY A O 1
ATOM 546 N N . LEU A 1 72 ? 4.186 3.564 -12.822 1.00 91.50 72 LEU A N 1
ATOM 547 C CA . LEU A 1 72 ? 2.806 3.472 -12.345 1.00 91.50 72 LEU A CA 1
ATOM 548 C C . LEU A 1 72 ? 2.745 3.502 -10.812 1.00 91.50 72 LEU A C 1
ATOM 550 O O . LEU A 1 72 ? 1.952 4.244 -10.231 1.00 91.50 72 LEU A O 1
ATOM 554 N N . LEU A 1 73 ? 3.609 2.731 -10.154 1.00 92.81 73 LEU A N 1
ATOM 555 C CA . LEU A 1 73 ? 3.614 2.584 -8.700 1.00 92.81 73 LEU A CA 1
ATOM 556 C C . LEU A 1 73 ? 4.112 3.835 -7.967 1.00 92.81 73 LEU A C 1
ATOM 558 O O . LEU A 1 73 ? 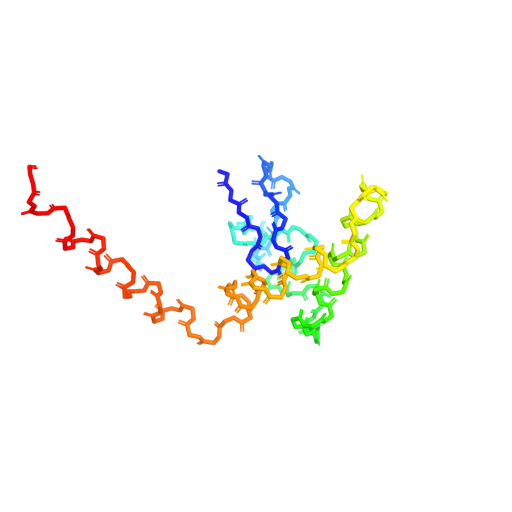3.541 4.171 -6.931 1.00 92.81 73 LEU A O 1
ATOM 562 N N . ILE A 1 74 ? 5.086 4.566 -8.522 1.00 93.50 74 ILE A N 1
ATOM 563 C CA . ILE A 1 74 ? 5.552 5.864 -7.997 1.00 93.50 74 ILE A CA 1
ATOM 564 C C . ILE A 1 74 ? 4.406 6.875 -7.933 1.00 93.50 74 ILE A C 1
ATOM 566 O O . ILE A 1 74 ? 4.305 7.637 -6.978 1.00 93.50 74 ILE A O 1
ATOM 570 N N . ASN A 1 75 ? 3.527 6.887 -8.935 1.00 90.31 75 ASN A N 1
ATOM 571 C CA . ASN A 1 75 ? 2.388 7.802 -8.948 1.00 90.31 75 ASN A CA 1
ATOM 572 C C . ASN A 1 75 ? 1.227 7.305 -8.080 1.00 90.31 75 ASN A C 1
ATOM 574 O O . ASN A 1 75 ? 0.429 8.103 -7.597 1.00 90.31 75 ASN A O 1
ATOM 578 N N . PHE A 1 76 ? 1.102 5.994 -7.885 1.00 91.06 76 PHE A N 1
ATOM 579 C CA . PHE A 1 76 ? -0.055 5.404 -7.222 1.00 91.06 76 PHE A CA 1
ATOM 580 C C . PHE A 1 76 ? 0.138 5.211 -5.713 1.00 91.06 76 PHE A C 1
ATOM 582 O O . PHE A 1 76 ? -0.695 5.662 -4.927 1.00 91.06 76 PHE A O 1
ATOM 589 N N . LEU A 1 77 ? 1.227 4.561 -5.288 1.00 93.94 77 LEU A N 1
ATOM 590 C CA . LEU A 1 77 ? 1.410 4.141 -3.896 1.00 93.94 77 LEU A CA 1
ATOM 591 C C . LEU A 1 77 ? 1.475 5.314 -2.904 1.00 93.94 77 LEU A C 1
ATOM 593 O O . LEU A 1 77 ? 0.770 5.233 -1.900 1.00 93.94 77 LEU A O 1
ATOM 597 N N . PRO A 1 78 ? 2.186 6.430 -3.161 1.00 93.94 78 PRO A N 1
ATOM 598 C CA . PRO A 1 78 ? 2.237 7.554 -2.220 1.00 93.94 78 PRO A CA 1
ATOM 599 C C . PRO A 1 78 ? 0.880 8.182 -1.889 1.00 93.94 78 PRO A C 1
ATOM 601 O O . PRO A 1 78 ? 0.763 8.851 -0.869 1.00 93.94 78 PRO A O 1
ATOM 604 N N . ASN A 1 79 ? -0.145 7.951 -2.716 1.00 90.44 79 ASN A N 1
ATOM 605 C CA . ASN A 1 79 ? -1.496 8.472 -2.513 1.00 90.44 79 ASN A CA 1
ATOM 606 C C . ASN A 1 79 ? -2.382 7.571 -1.631 1.00 90.44 79 ASN A C 1
ATOM 608 O O . ASN A 1 79 ? -3.485 7.972 -1.262 1.00 90.44 79 ASN A O 1
ATOM 612 N N . LEU A 1 80 ? -1.929 6.365 -1.270 1.00 92.94 80 LEU A N 1
ATOM 613 C CA . LEU A 1 80 ? -2.701 5.445 -0.431 1.00 92.94 80 LEU A CA 1
ATOM 614 C C . LEU A 1 80 ? -2.659 5.836 1.053 1.00 92.94 80 LEU A C 1
ATOM 616 O O . LEU A 1 80 ? -1.678 6.408 1.527 1.00 92.94 80 LEU A O 1
ATOM 620 N N . LYS A 1 81 ? -3.690 5.437 1.814 1.00 92.94 81 LYS A N 1
ATOM 621 C CA . LYS A 1 81 ? -3.871 5.806 3.233 1.00 92.94 81 LYS A CA 1
ATOM 622 C C . LYS A 1 81 ? -2.648 5.566 4.122 1.00 92.94 81 LYS A C 1
ATOM 624 O O . LYS A 1 81 ? -2.405 6.351 5.029 1.00 92.94 81 LYS A O 1
ATOM 629 N N . ARG A 1 82 ? -1.887 4.487 3.898 1.00 94.31 82 ARG A N 1
ATOM 630 C CA . ARG A 1 82 ? -0.688 4.189 4.704 1.00 94.31 82 ARG A CA 1
ATOM 631 C C . ARG A 1 82 ? 0.428 5.224 4.509 1.00 94.31 82 ARG A C 1
ATOM 633 O O . ARG A 1 82 ? 1.170 5.496 5.446 1.00 94.31 82 ARG A O 1
ATOM 640 N N . TRP A 1 83 ? 0.557 5.762 3.300 1.00 94.25 83 TRP A N 1
ATOM 641 C CA . TRP A 1 83 ? 1.718 6.545 2.870 1.00 94.25 83 TRP A CA 1
ATOM 642 C C . TRP A 1 83 ? 1.424 8.045 2.801 1.00 94.25 83 TRP A C 1
ATOM 644 O O . TRP A 1 83 ? 2.307 8.871 3.037 1.00 94.25 83 TRP A O 1
ATOM 654 N N . ASN A 1 84 ? 0.174 8.404 2.514 1.00 91.69 84 ASN A N 1
ATOM 655 C CA . ASN A 1 84 ? -0.243 9.784 2.353 1.00 91.69 84 ASN A CA 1
ATOM 656 C C . ASN A 1 84 ? -0.540 10.445 3.708 1.00 91.69 84 ASN A C 1
ATOM 658 O O . ASN A 1 84 ? -1.572 10.203 4.333 1.00 91.69 84 ASN A O 1
ATOM 662 N N . LYS A 1 85 ? 0.333 11.367 4.127 1.00 84.50 85 LYS A N 1
ATOM 663 C CA . LYS A 1 85 ? 0.159 12.162 5.358 1.00 84.50 85 LYS A CA 1
ATOM 664 C C . LYS A 1 85 ? -1.069 13.081 5.325 1.00 84.50 85 LYS A C 1
ATOM 666 O O . LYS A 1 85 ? -1.569 13.460 6.379 1.00 84.50 85 LYS A O 1
ATOM 671 N N . ASN A 1 86 ? -1.549 13.430 4.133 1.00 85.00 86 ASN A N 1
ATOM 672 C CA . ASN A 1 86 ? -2.689 14.313 3.901 1.00 85.00 86 ASN A CA 1
ATOM 673 C C . ASN A 1 86 ? -3.954 13.551 3.477 1.00 85.00 86 ASN A C 1
ATOM 675 O O . ASN A 1 86 ? -4.929 14.184 3.080 1.00 85.00 86 ASN A O 1
ATOM 679 N N . TYR A 1 87 ? -3.969 12.216 3.577 1.00 82.06 87 TYR A N 1
ATOM 680 C CA . TYR A 1 87 ? -5.063 11.383 3.068 1.00 82.06 87 TYR A CA 1
ATOM 681 C C . TYR A 1 87 ? -6.451 11.880 3.505 1.00 82.06 87 TYR A C 1
ATOM 683 O O . TYR A 1 87 ? -7.343 12.056 2.678 1.00 82.06 87 TYR A O 1
ATOM 691 N N . GLU A 1 88 ? -6.620 12.171 4.799 1.00 75.38 88 GLU A N 1
ATOM 692 C CA . GLU A 1 88 ? -7.899 12.622 5.361 1.00 75.38 88 GLU A CA 1
ATOM 693 C C . GLU A 1 88 ? -8.323 14.002 4.819 1.00 75.38 88 GLU A C 1
ATOM 695 O O . GLU A 1 88 ? -9.486 14.205 4.466 1.00 75.38 88 GLU A O 1
ATOM 700 N N . SER A 1 89 ? -7.390 14.951 4.675 1.00 74.69 89 SER A N 1
ATOM 701 C CA . SER A 1 89 ? -7.712 16.304 4.197 1.00 74.69 89 SER A CA 1
ATOM 702 C C . SER A 1 89 ? -8.028 16.335 2.697 1.00 74.69 89 SER A C 1
ATOM 704 O O . SER A 1 89 ? -8.926 17.064 2.260 1.00 74.69 89 SER A O 1
ATOM 706 N N . GLU A 1 90 ? -7.352 15.503 1.905 1.00 69.94 90 GLU A N 1
ATOM 707 C CA . GLU A 1 90 ? -7.617 15.347 0.474 1.00 69.94 90 GLU A CA 1
ATOM 708 C C . GLU A 1 90 ? -8.936 14.613 0.219 1.00 69.94 90 GLU A C 1
ATOM 710 O O . GLU A 1 90 ? -9.729 15.047 -0.624 1.00 69.94 90 GLU A O 1
ATOM 715 N N . PHE A 1 91 ? -9.223 13.564 0.995 1.00 70.31 91 PHE A N 1
ATOM 716 C CA . PHE A 1 91 ? -10.484 12.828 0.922 1.00 70.31 91 PHE A CA 1
ATOM 717 C C . PHE A 1 91 ? -11.680 13.714 1.300 1.00 70.31 91 PHE A C 1
ATOM 719 O O . PHE A 1 91 ? -12.701 13.724 0.605 1.00 70.31 91 PHE A O 1
ATOM 726 N N . GLU A 1 92 ? -11.560 14.534 2.348 1.00 66.94 92 GLU A N 1
ATOM 727 C CA . GLU A 1 92 ? -12.590 15.512 2.710 1.00 66.94 92 GLU A CA 1
ATOM 728 C C . GLU A 1 92 ? -12.839 16.554 1.611 1.00 66.94 92 GLU A C 1
ATOM 730 O O . GLU A 1 92 ? -13.992 16.911 1.335 1.00 66.94 92 GLU A O 1
ATOM 735 N N . HIS A 1 93 ? -11.777 17.064 0.983 1.00 63.09 93 HIS A N 1
ATOM 736 C CA . HIS A 1 93 ? -11.886 18.053 -0.090 1.00 63.09 93 HIS A CA 1
ATOM 737 C C . HIS A 1 93 ? -12.513 17.463 -1.354 1.00 63.09 93 HIS A C 1
ATOM 739 O O . HIS A 1 93 ? -13.378 18.098 -1.965 1.00 63.09 93 HIS A O 1
ATOM 745 N N . PHE A 1 94 ? -12.135 16.236 -1.717 1.00 62.69 94 PHE A N 1
ATOM 746 C CA . PHE A 1 94 ? -12.745 15.490 -2.816 1.00 62.69 94 PHE A CA 1
ATOM 747 C C . PHE A 1 94 ? -14.246 15.272 -2.573 1.00 62.69 94 PHE A C 1
ATOM 749 O O . PHE A 1 94 ? -15.073 15.680 -3.391 1.00 62.69 94 PHE A O 1
ATOM 756 N N . ASN A 1 95 ? -14.620 14.771 -1.393 1.00 62.72 95 ASN A N 1
ATOM 757 C CA . ASN A 1 95 ? -16.021 14.548 -1.028 1.00 62.72 95 ASN A CA 1
ATOM 758 C C . ASN A 1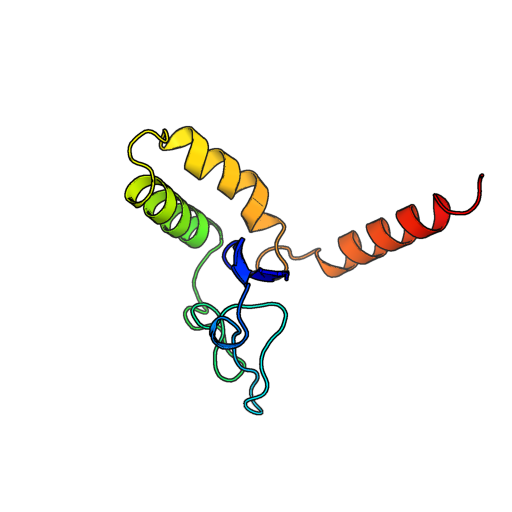 95 ? -16.843 15.850 -0.970 1.00 62.72 95 ASN A C 1
ATOM 760 O O . ASN A 1 95 ? -18.040 15.855 -1.268 1.00 62.72 95 ASN A O 1
ATOM 764 N N . LYS A 1 96 ? -16.225 16.984 -0.609 1.00 62.12 96 LYS A N 1
ATOM 765 C CA . LYS A 1 96 ? -16.866 18.311 -0.671 1.00 62.12 96 LYS A CA 1
ATOM 766 C C . LYS A 1 96 ? -17.053 18.811 -2.108 1.00 62.12 96 LYS A C 1
ATOM 768 O O . LYS A 1 96 ? -18.040 19.503 -2.365 1.00 62.12 96 LYS A O 1
ATOM 773 N N . LYS A 1 97 ? -16.147 18.484 -3.038 1.00 58.28 97 LYS A N 1
ATOM 774 C CA . LYS A 1 97 ? -16.283 18.816 -4.469 1.00 58.28 97 LYS A CA 1
ATOM 775 C C . LYS A 1 97 ? -17.373 17.985 -5.147 1.00 58.28 97 LYS A C 1
ATOM 777 O O . LYS A 1 97 ? -18.212 18.566 -5.828 1.00 58.28 97 LYS A O 1
ATOM 782 N N . GLU A 1 98 ? -17.432 16.682 -4.882 1.00 56.78 98 GLU A N 1
ATOM 783 C CA . GLU A 1 98 ? -18.491 15.779 -5.368 1.00 56.78 98 GLU A CA 1
ATOM 784 C C . GLU A 1 98 ? -19.890 16.255 -4.930 1.00 56.78 98 GLU A C 1
ATOM 786 O O . GLU A 1 98 ? -20.797 16.412 -5.749 1.00 56.78 98 GLU A O 1
ATOM 791 N N . LYS A 1 99 ? -20.048 16.639 -3.652 1.00 53.12 99 LYS A N 1
ATOM 792 C CA . LYS A 1 99 ? -21.309 17.203 -3.126 1.00 53.12 99 LYS A CA 1
ATOM 793 C C . LYS A 1 99 ? -21.708 18.545 -3.756 1.00 53.12 99 LYS A C 1
ATOM 795 O O . LYS A 1 99 ? -22.883 18.904 -3.713 1.00 53.12 99 LYS A O 1
ATOM 800 N N . LYS A 1 100 ? -20.764 19.298 -4.332 1.00 52.88 100 LYS A N 1
ATOM 801 C CA . LYS A 1 100 ? -21.045 20.537 -5.084 1.00 52.88 100 LYS A CA 1
ATOM 802 C C . LYS A 1 100 ? -21.329 20.288 -6.571 1.00 52.88 100 LYS A C 1
ATOM 804 O O . LYS A 1 100 ? -21.922 21.156 -7.203 1.00 52.88 100 LYS A O 1
ATOM 809 N N . GLY A 1 101 ? -20.953 19.127 -7.113 1.00 50.03 101 GLY A N 1
ATOM 810 C CA . GLY A 1 101 ? -21.265 18.711 -8.485 1.00 50.03 101 GLY A CA 1
ATOM 811 C C . GLY A 1 101 ? -22.692 18.180 -8.661 1.00 50.03 101 GLY A C 1
ATOM 812 O O . GLY A 1 101 ? -23.261 18.313 -9.738 1.00 50.03 101 GLY A O 1
ATOM 813 N N . TYR A 1 102 ? -23.319 17.667 -7.596 1.00 45.06 102 TYR A N 1
ATOM 814 C CA . TYR A 1 102 ? -24.674 17.092 -7.628 1.00 45.06 102 TYR A CA 1
ATOM 815 C C . TYR A 1 102 ? -25.784 18.093 -7.252 1.00 45.06 102 TYR A C 1
ATOM 817 O O . TYR A 1 102 ? -26.750 17.761 -6.565 1.00 45.06 102 TYR A O 1
ATOM 825 N N . ARG A 1 103 ? -25.637 19.365 -7.646 1.00 46.94 103 ARG A N 1
ATOM 826 C CA . ARG A 1 103 ? -26.689 20.385 -7.466 1.00 46.94 103 ARG A CA 1
ATOM 827 C C . ARG A 1 103 ? -26.976 21.214 -8.716 1.00 46.94 103 ARG A C 1
ATOM 829 O O . ARG A 1 103 ? -27.537 22.291 -8.586 1.00 46.94 103 ARG A O 1
ATOM 836 N N . ASN A 1 104 ? -26.614 20.715 -9.901 1.00 44.44 104 ASN A N 1
ATOM 837 C CA . ASN A 1 104 ? -27.030 21.280 -11.188 1.00 44.44 104 ASN A CA 1
ATOM 838 C C . ASN A 1 104 ? -27.093 20.197 -12.282 1.00 44.44 104 ASN A C 1
ATOM 840 O O . ASN A 1 104 ? -26.182 20.092 -13.103 1.00 44.44 104 ASN A O 1
ATOM 844 N N . LYS A 1 105 ? -28.168 19.404 -12.283 1.00 39.78 105 LYS A N 1
ATOM 845 C CA . LYS A 1 105 ? -29.010 19.082 -13.449 1.00 39.78 105 LYS A CA 1
ATOM 846 C C . LYS A 1 105 ? -30.168 18.187 -13.029 1.00 39.78 105 LYS A C 1
ATOM 848 O O . LYS A 1 105 ? -29.919 17.266 -12.225 1.00 39.78 105 LYS A O 1
#

Radius of gyration: 16.02 Å; chains: 1; bounding box: 40×35×39 Å

Foldseek 3Di:
DDAALAQRHDDDDQQQFEADLVRDGDPRHGNQQHHNNDGPCNPDALLNSLVVQLVVVCVVPVVDDSCNSSVVSVVPNCQGPVNPPCNPVVVVVVVVVVVVVPPDD

pLDDT: mean 86.45, std 14.13, range [39.78, 97.0]